Protein AF-A0A511D795-F1 (afdb_monomer)

Mean predicted aligned error: 3.65 Å

Solvent-accessible surface area (backbone atoms only — not comparable to full-atom values): 7633 Å² total; per-residue (Å²): 111,69,62,38,68,69,41,31,89,94,57,94,52,34,45,48,76,40,62,69,44,44,52,54,52,49,51,39,52,48,48,54,50,53,36,51,54,43,43,53,53,24,52,54,49,24,65,73,49,75,62,73,58,55,64,53,50,44,52,31,53,47,50,39,23,52,43,48,40,50,38,46,52,52,50,31,62,69,58,37,81,54,24,70,36,77,92,78,35,62,47,52,58,48,44,63,62,33,64,46,48,44,54,45,95,58,22,34,75,83,37,36,51,46,53,49,50,56,54,72,66,42,96,81,61,60,92,53,34,79,77,73,71,53,75,88,129

Secondary structure (DSSP, 8-state):
-HHHHH--TTSSS-GGGSHHHHHHHHHHHHHHHHHHHHHHHHHHHHHHTTT---HHHHHHHHHHHHHHHHHHHHHHHHHGGGGG-TTT-SHHHHHHHHTTTTTSSS-IIIIIHHHHHHHHTSTT--TTHHHHT----

Radius of gyration: 19.05 Å; Cα contacts (8 Å, |Δi|>4): 127; chains: 1; bounding box: 44×29×55 Å

pLDDT: mean 94.62, std 5.3, range [65.69, 98.81]

Organism: NCBI:txid1123024

Foldseek 3Di:
DVQQQPDQPPHPHRNCVDVLLVVLVVLLVVLVVVLVVLVVLQVVLCVVQVNPDCQSVLVSLQSNLVSQLSSLVSVCVSNDPCCPVPVRHCSVVSNVVSVCSCPPPAHNPPGSVVVNVVLVPDPDRDPCCSVVVHDDD

Nearest PDB structures (foldseek):
  2reh-assembly1_D  TM=9.406E-01  e=7.461E-08  unclassified
  3d9e-assembly1_C  TM=9.404E-01  e=9.127E-08  Fusarium oxysporum
  2zaf-assembly1_D  TM=9.364E-01  e=8.252E-08  unclassified
  3d9f-assembly1_D  TM=9.418E-01  e=9.599E-08  Fusarium oxysporum
  2c12-assembly1_D  TM=9.405E-01  e=3.935E-07  Fusarium oxysporum

Structure (mmCIF, N/CA/C/O backbone):
data_AF-A0A511D795-F1
#
_entry.id   AF-A0A511D795-F1
#
loop_
_atom_site.group_PDB
_atom_site.id
_atom_site.type_symbol
_atom_site.label_atom_id
_atom_site.label_alt_id
_atom_site.label_comp_id
_atom_site.label_asym_id
_atom_site.label_entity_id
_atom_site.label_seq_id
_atom_site.pdbx_PDB_ins_code
_atom_site.Cartn_x
_atom_site.Cartn_y
_atom_site.Cartn_z
_atom_site.occupancy
_atom_site.B_iso_or_equiv
_atom_site.auth_seq_id
_atom_site.auth_comp_id
_atom_site.auth_asym_id
_atom_site.auth_atom_id
_atom_site.pdbx_PDB_model_num
ATOM 1 N N . MET A 1 1 ? 4.113 0.432 -16.041 1.00 80.31 1 MET A N 1
ATOM 2 C CA . MET A 1 1 ? 3.950 -0.647 -17.046 1.00 80.31 1 MET A CA 1
ATOM 3 C C . MET A 1 1 ? 4.338 -0.225 -18.459 1.00 80.31 1 MET A C 1
ATOM 5 O O . MET A 1 1 ? 5.138 -0.932 -19.049 1.00 80.31 1 MET A O 1
ATOM 9 N N . GLN A 1 2 ? 3.816 0.881 -19.008 1.00 89.56 2 GLN A N 1
ATOM 10 C CA . GLN A 1 2 ? 4.120 1.296 -20.389 1.00 89.56 2 GLN A CA 1
ATOM 11 C C . GLN A 1 2 ? 5.625 1.481 -20.638 1.00 89.56 2 GLN A C 1
ATOM 13 O O . GLN A 1 2 ? 6.168 0.798 -21.495 1.00 89.56 2 GLN A O 1
ATOM 18 N N . ILE A 1 3 ? 6.296 2.288 -19.807 1.00 90.19 3 ILE A N 1
ATOM 19 C CA . ILE A 1 3 ? 7.750 2.523 -19.879 1.00 90.19 3 ILE A CA 1
ATOM 20 C C . ILE A 1 3 ? 8.526 1.203 -19.894 1.00 90.19 3 ILE A C 1
ATOM 22 O O . ILE A 1 3 ? 9.351 0.990 -20.771 1.00 90.19 3 ILE A O 1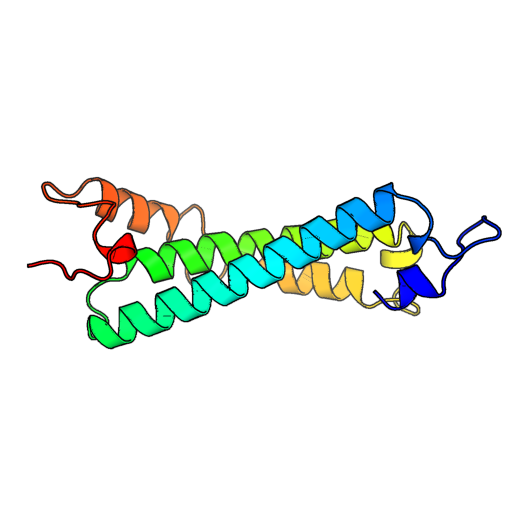
ATOM 26 N N . ALA A 1 4 ? 8.204 0.271 -18.992 1.00 92.38 4 ALA A N 1
ATOM 27 C CA . ALA A 1 4 ? 8.910 -1.006 -18.914 1.00 92.38 4 ALA A CA 1
ATOM 28 C C . ALA A 1 4 ? 8.806 -1.856 -20.195 1.00 92.38 4 ALA A C 1
ATOM 30 O O . ALA A 1 4 ? 9.703 -2.637 -20.497 1.00 92.38 4 ALA A O 1
ATOM 31 N N . ARG A 1 5 ? 7.717 -1.705 -20.956 1.00 94.06 5 ARG A N 1
ATOM 32 C CA . ARG A 1 5 ? 7.473 -2.449 -22.199 1.00 94.06 5 ARG A CA 1
ATOM 33 C C . ARG A 1 5 ? 8.086 -1.793 -23.436 1.00 94.06 5 ARG A C 1
ATOM 35 O O . ARG A 1 5 ? 8.197 -2.467 -24.455 1.00 94.06 5 ARG A O 1
ATOM 42 N N . THR A 1 6 ? 8.443 -0.512 -23.372 1.00 92.38 6 THR A N 1
ATOM 43 C CA . THR A 1 6 ? 8.918 0.258 -24.534 1.00 92.38 6 THR A CA 1
ATOM 44 C C . THR A 1 6 ? 10.369 0.705 -24.407 1.00 92.38 6 THR A C 1
ATOM 46 O O . THR A 1 6 ? 11.090 0.696 -25.402 1.00 92.38 6 THR A O 1
ATOM 49 N N . GLU A 1 7 ? 10.807 1.079 -23.206 1.00 90.69 7 GLU A N 1
ATOM 50 C CA . GLU A 1 7 ? 12.176 1.520 -22.953 1.00 90.69 7 GLU A CA 1
ATOM 51 C C . GLU A 1 7 ? 13.137 0.341 -22.928 1.00 90.69 7 GLU A C 1
ATOM 53 O O . GLU A 1 7 ? 12.845 -0.698 -22.337 1.00 90.69 7 GLU A O 1
ATOM 58 N N . ARG A 1 8 ? 14.308 0.537 -23.534 1.00 91.50 8 ARG A N 1
ATOM 59 C CA . ARG A 1 8 ? 15.393 -0.456 -23.580 1.00 91.50 8 ARG A CA 1
ATOM 60 C C . ARG A 1 8 ? 16.605 -0.061 -22.736 1.00 91.50 8 ARG A C 1
ATOM 62 O O . ARG A 1 8 ? 17.534 -0.847 -22.589 1.00 91.50 8 ARG A O 1
ATOM 69 N N . ALA A 1 9 ? 16.601 1.150 -22.173 1.00 86.19 9 ALA A N 1
ATOM 70 C CA . ALA A 1 9 ? 17.765 1.753 -21.528 1.00 86.19 9 ALA A CA 1
ATOM 71 C C . ALA A 1 9 ? 19.011 1.662 -22.437 1.00 86.19 9 ALA A C 1
ATOM 73 O O . ALA A 1 9 ? 19.014 2.249 -23.515 1.00 86.19 9 ALA A O 1
ATOM 74 N N . LEU A 1 10 ? 20.046 0.926 -22.021 1.00 86.62 10 LEU A N 1
ATOM 75 C CA . LEU A 1 10 ? 21.269 0.685 -22.801 1.00 86.62 10 LEU A CA 1
ATOM 76 C C . LEU A 1 10 ? 21.283 -0.687 -23.501 1.00 86.62 10 LEU A C 1
ATOM 78 O O . LEU A 1 10 ? 22.262 -1.034 -24.156 1.00 86.62 10 LEU A O 1
ATOM 82 N N . GLY A 1 11 ? 20.229 -1.486 -23.323 1.00 89.25 11 GLY A N 1
ATOM 83 C CA . GLY A 1 11 ? 20.106 -2.835 -23.861 1.00 89.25 11 GLY A CA 1
ATOM 84 C C . GLY A 1 11 ? 19.434 -2.890 -25.234 1.00 89.25 11 GLY A C 1
ATOM 85 O O . GLY A 1 11 ? 18.980 -1.892 -25.794 1.00 89.25 11 GLY A O 1
ATOM 86 N N . SER A 1 12 ? 19.351 -4.105 -25.775 1.00 92.50 12 SER A N 1
ATOM 87 C CA . SER A 1 12 ? 18.696 -4.392 -27.054 1.00 92.50 12 SER A CA 1
ATOM 88 C C . SER A 1 12 ? 17.232 -4.801 -26.905 1.00 92.50 12 SER A C 1
ATOM 90 O O . SER A 1 12 ? 16.528 -4.839 -27.907 1.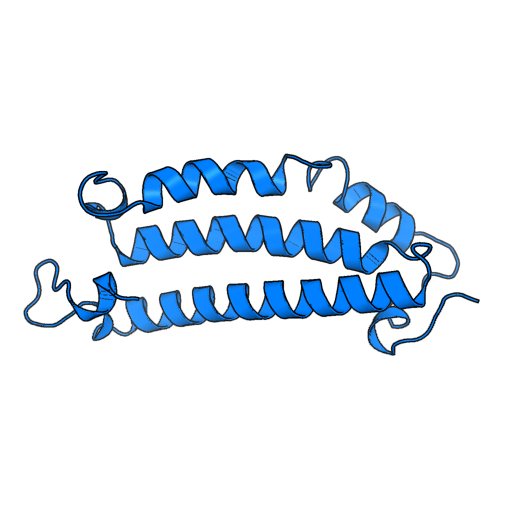00 92.50 12 SER A O 1
ATOM 92 N N . GLU A 1 13 ? 16.742 -5.070 -25.698 1.00 94.88 13 GLU A N 1
ATOM 93 C CA . GLU A 1 13 ? 15.373 -5.516 -25.420 1.00 94.88 13 GLU A CA 1
ATOM 94 C C . GLU A 1 13 ? 14.664 -4.566 -24.445 1.00 94.88 13 GLU A C 1
ATOM 96 O O . GLU A 1 13 ? 15.331 -3.826 -23.720 1.00 94.88 13 GLU A O 1
ATOM 101 N N . PRO A 1 14 ? 13.319 -4.531 -24.423 1.00 96.06 14 PRO A N 1
ATOM 102 C CA . PRO A 1 14 ? 12.597 -3.762 -23.420 1.00 96.06 14 PRO A CA 1
ATOM 103 C C . PRO A 1 14 ? 12.945 -4.210 -22.000 1.00 96.06 14 PRO A C 1
ATOM 105 O O . PRO A 1 14 ? 13.038 -5.414 -21.748 1.00 96.06 14 PRO A O 1
ATOM 108 N N . ILE A 1 15 ? 13.050 -3.266 -21.061 1.00 95.94 15 ILE A N 1
ATOM 109 C CA . ILE A 1 15 ? 13.518 -3.545 -19.694 1.00 95.94 15 ILE A CA 1
ATOM 110 C C . ILE A 1 15 ? 12.642 -4.557 -18.937 1.00 95.94 15 ILE A C 1
ATOM 112 O O . ILE A 1 15 ? 13.133 -5.223 -18.032 1.00 95.94 15 ILE A O 1
ATOM 116 N N . ILE A 1 16 ? 11.366 -4.728 -19.315 1.00 96.56 16 ILE A N 1
ATOM 117 C CA . ILE A 1 16 ? 10.480 -5.761 -18.746 1.00 96.56 16 ILE A CA 1
ATOM 118 C C . ILE A 1 16 ? 10.983 -7.194 -18.981 1.00 96.56 16 ILE A C 1
ATOM 120 O O . ILE A 1 16 ? 10.567 -8.103 -18.268 1.00 96.56 16 ILE A O 1
ATOM 124 N N . SER A 1 17 ? 11.865 -7.403 -19.961 1.00 96.00 17 SER A N 1
ATOM 125 C CA . SER A 1 17 ? 12.471 -8.709 -20.257 1.00 96.00 17 SER A CA 1
ATOM 126 C C . SER A 1 17 ? 13.458 -9.139 -19.164 1.00 96.00 17 SER A C 1
ATOM 128 O O . SER A 1 17 ? 13.706 -10.329 -18.975 1.00 96.00 17 SER A O 1
ATOM 130 N N . HIS A 1 18 ? 13.975 -8.188 -18.380 1.00 95.38 18 HIS A N 1
ATOM 131 C CA . HIS A 1 18 ? 14.828 -8.471 -17.234 1.00 95.38 18 HIS A CA 1
ATOM 132 C C . HIS A 1 18 ? 13.981 -8.865 -16.019 1.00 95.38 18 HIS A C 1
ATOM 134 O O . HIS A 1 18 ? 13.168 -8.084 -15.525 1.00 95.38 18 HIS A O 1
ATOM 140 N N . GLN A 1 19 ? 14.213 -10.068 -15.490 1.00 96.75 19 GLN A N 1
ATOM 141 C CA . GLN A 1 19 ? 13.401 -10.655 -14.417 1.00 96.75 19 GLN A CA 1
ATOM 142 C C . GLN A 1 19 ? 13.217 -9.739 -13.198 1.00 96.75 19 GLN A C 1
ATOM 144 O O . GLN A 1 19 ? 12.112 -9.640 -12.676 1.00 96.75 19 GLN A O 1
ATOM 149 N N . VAL A 1 20 ? 14.266 -9.017 -12.788 1.00 96.06 20 VAL A N 1
ATOM 150 C CA . VAL A 1 20 ? 14.227 -8.087 -11.643 1.00 96.06 20 VAL A CA 1
ATOM 151 C C . VAL A 1 20 ? 13.171 -6.989 -11.826 1.00 96.06 20 VAL A C 1
ATOM 153 O O . VAL A 1 20 ? 12.478 -6.637 -10.872 1.00 96.06 20 VAL A O 1
ATOM 156 N N . VAL A 1 21 ? 12.981 -6.495 -13.054 1.00 96.69 21 VAL A N 1
ATOM 157 C CA . VAL A 1 21 ? 11.909 -5.538 -13.371 1.00 96.69 21 VAL A CA 1
ATOM 158 C C . VAL A 1 21 ? 10.543 -6.197 -13.195 1.00 96.69 21 VAL A C 1
ATOM 160 O O . VAL A 1 21 ? 9.639 -5.602 -12.610 1.00 96.69 21 VAL A O 1
ATOM 163 N N . GLY A 1 22 ? 10.397 -7.443 -13.651 1.00 96.94 22 GLY A N 1
ATOM 164 C CA . GLY A 1 22 ? 9.190 -8.241 -13.448 1.00 96.94 22 GLY A CA 1
ATOM 165 C C . GLY A 1 22 ? 8.852 -8.447 -11.968 1.00 96.94 22 GLY A C 1
ATOM 166 O O . GLY A 1 22 ? 7.702 -8.240 -11.585 1.00 96.94 22 GLY A O 1
ATOM 167 N N . TYR A 1 23 ? 9.842 -8.787 -11.138 1.00 98.00 23 TYR A N 1
ATOM 168 C CA . TYR A 1 23 ? 9.669 -8.985 -9.693 1.00 98.00 23 TYR A CA 1
ATOM 169 C C . TYR A 1 23 ? 9.169 -7.709 -9.010 1.00 98.00 23 TYR A C 1
ATOM 171 O O . TYR A 1 23 ? 8.131 -7.725 -8.353 1.00 98.00 23 TYR A O 1
ATOM 179 N N . SER A 1 24 ? 9.828 -6.574 -9.262 1.00 97.94 24 SER A N 1
ATOM 180 C CA . SER A 1 24 ? 9.417 -5.287 -8.692 1.00 97.94 24 SER A CA 1
ATOM 181 C C . SER A 1 24 ? 8.002 -4.882 -9.130 1.00 97.94 24 SER A C 1
ATOM 183 O O . SER A 1 24 ? 7.174 -4.477 -8.314 1.00 97.94 24 SER A O 1
ATOM 185 N N . LEU A 1 25 ? 7.665 -5.055 -10.414 1.00 97.94 25 LEU A N 1
ATOM 186 C CA . LEU A 1 25 ? 6.320 -4.760 -10.915 1.00 97.94 25 LEU A CA 1
ATOM 187 C C . LEU A 1 25 ? 5.250 -5.684 -10.313 1.00 97.94 25 LEU A C 1
ATOM 189 O O . LEU A 1 25 ? 4.120 -5.232 -10.096 1.00 97.94 25 LEU A O 1
ATOM 193 N N . ALA A 1 26 ? 5.584 -6.946 -10.039 1.00 98.25 26 ALA A N 1
ATOM 194 C CA . ALA A 1 26 ? 4.693 -7.883 -9.363 1.00 98.25 26 ALA A CA 1
ATOM 195 C C . ALA A 1 26 ? 4.421 -7.452 -7.912 1.00 98.25 26 ALA A C 1
ATOM 197 O O . ALA A 1 26 ? 3.261 -7.435 -7.493 1.00 98.25 26 ALA A O 1
ATOM 198 N N . ASP A 1 27 ? 5.442 -7.006 -7.179 1.00 98.50 27 ASP A N 1
ATOM 199 C CA . ASP A 1 27 ? 5.291 -6.498 -5.810 1.00 98.50 27 ASP A CA 1
ATOM 200 C C . ASP A 1 27 ? 4.455 -5.214 -5.766 1.00 98.50 27 ASP A C 1
ATOM 202 O O . ASP A 1 27 ? 3.516 -5.100 -4.973 1.00 98.50 27 ASP A O 1
ATOM 206 N N . ILE A 1 28 ? 4.719 -4.265 -6.673 1.00 98.62 28 ILE A N 1
ATOM 207 C CA . ILE A 1 28 ? 3.912 -3.043 -6.818 1.00 98.62 28 ILE A CA 1
ATOM 208 C C . ILE A 1 28 ? 2.448 -3.406 -7.074 1.00 98.62 28 ILE A C 1
ATOM 210 O O . ILE A 1 28 ? 1.550 -2.878 -6.415 1.00 98.62 28 ILE A O 1
ATOM 214 N N . LYS A 1 29 ? 2.193 -4.323 -8.016 1.00 98.56 29 LYS A N 1
ATOM 215 C CA . LYS A 1 29 ? 0.835 -4.766 -8.347 1.00 98.56 29 LYS A CA 1
ATOM 216 C C . LYS A 1 29 ? 0.151 -5.413 -7.145 1.00 98.56 29 LYS A C 1
ATOM 218 O O . LYS A 1 29 ? -1.022 -5.134 -6.904 1.00 98.56 29 LYS A O 1
ATOM 223 N N . THR A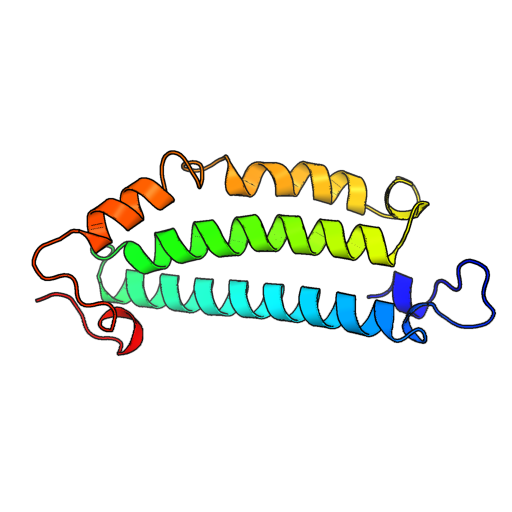 1 30 ? 0.877 -6.237 -6.396 1.00 98.81 30 THR A N 1
ATOM 224 C CA . THR A 1 30 ? 0.371 -6.927 -5.205 1.00 98.81 30 THR A CA 1
ATOM 225 C C . THR A 1 30 ? -0.036 -5.933 -4.125 1.00 98.81 30 THR A C 1
ATOM 227 O O . THR A 1 30 ? -1.151 -6.017 -3.617 1.00 98.81 30 THR A O 1
ATOM 230 N N . ARG A 1 31 ? 0.805 -4.934 -3.828 1.00 98.69 31 ARG A N 1
ATOM 231 C CA . ARG A 1 31 ? 0.481 -3.882 -2.850 1.00 98.69 31 ARG A CA 1
ATOM 232 C C . ARG A 1 31 ? -0.754 -3.076 -3.247 1.00 98.69 31 ARG A C 1
ATOM 234 O O . ARG A 1 31 ? -1.595 -2.809 -2.394 1.00 98.69 31 ARG A O 1
ATOM 241 N N . ILE A 1 32 ? -0.899 -2.738 -4.531 1.00 98.62 32 ILE A N 1
ATOM 242 C CA . ILE A 1 32 ? -2.081 -2.023 -5.039 1.00 98.62 32 ILE A CA 1
ATOM 243 C C . ILE A 1 32 ? -3.354 -2.853 -4.841 1.00 98.62 32 ILE A C 1
ATOM 245 O O . ILE A 1 32 ? -4.363 -2.318 -4.382 1.00 98.62 32 ILE A O 1
ATOM 249 N N . GLU A 1 33 ? -3.324 -4.148 -5.170 1.00 98.75 33 GLU A N 1
ATOM 250 C CA . GLU A 1 33 ? -4.486 -5.017 -4.954 1.00 98.75 33 GLU A CA 1
ATOM 251 C C . GLU A 1 33 ? -4.794 -5.181 -3.468 1.00 98.75 33 GLU A C 1
ATOM 253 O O . GLU A 1 33 ? -5.932 -4.964 -3.063 1.00 98.75 33 GLU A O 1
ATOM 258 N N . ALA A 1 34 ? -3.790 -5.476 -2.641 1.00 98.75 34 ALA A N 1
ATOM 259 C CA . ALA A 1 34 ? -3.969 -5.617 -1.201 1.00 98.75 34 ALA A CA 1
ATOM 260 C C . ALA A 1 34 ? -4.572 -4.349 -0.577 1.00 98.75 34 ALA A C 1
ATOM 262 O O . ALA A 1 34 ? -5.523 -4.439 0.196 1.00 98.75 34 ALA A O 1
ATOM 263 N N . ALA A 1 35 ? -4.086 -3.164 -0.965 1.00 98.75 35 ALA A N 1
ATOM 264 C CA . ALA A 1 35 ? -4.602 -1.893 -0.464 1.00 98.75 35 ALA A CA 1
ATOM 265 C C . ALA A 1 35 ? -6.061 -1.669 -0.886 1.00 98.75 35 ALA A C 1
ATOM 267 O O . ALA A 1 35 ? -6.876 -1.236 -0.071 1.00 98.75 35 ALA A O 1
ATOM 268 N N . ARG A 1 36 ? -6.414 -2.010 -2.133 1.00 98.69 36 ARG A N 1
ATOM 269 C CA . ARG A 1 36 ? -7.791 -1.907 -2.637 1.00 98.69 36 ARG A CA 1
ATOM 270 C C . ARG A 1 36 ? -8.739 -2.844 -1.893 1.00 98.69 36 ARG A C 1
ATOM 272 O O . ARG A 1 36 ? -9.774 -2.390 -1.415 1.00 98.69 36 ARG A O 1
ATOM 279 N N . TYR A 1 37 ? -8.380 -4.121 -1.769 1.00 98.38 37 TYR A N 1
ATOM 280 C CA . TYR A 1 37 ? -9.203 -5.108 -1.068 1.00 98.38 37 TYR A CA 1
ATOM 281 C C . TYR A 1 37 ? -9.379 -4.758 0.408 1.00 98.38 37 TYR A C 1
ATOM 283 O O . TYR A 1 37 ? -10.495 -4.825 0.919 1.00 98.38 37 TYR A O 1
ATOM 291 N N . LEU A 1 38 ? -8.304 -4.334 1.078 1.00 98.19 38 LEU A N 1
ATOM 292 C CA . LEU A 1 38 ? -8.365 -3.908 2.472 1.00 98.19 38 LEU A CA 1
ATOM 293 C C . LEU A 1 38 ? -9.274 -2.681 2.642 1.00 98.19 38 LEU A C 1
ATOM 295 O O . LEU A 1 38 ? -10.105 -2.662 3.545 1.00 98.19 38 LEU A O 1
ATOM 299 N N . THR A 1 39 ? -9.200 -1.720 1.715 1.00 98.44 39 THR A N 1
ATOM 300 C CA . THR A 1 39 ? -10.086 -0.545 1.705 1.00 98.44 39 THR A CA 1
ATOM 301 C C . THR A 1 39 ? -11.550 -0.942 1.560 1.00 98.44 39 THR A C 1
ATOM 303 O O . THR A 1 39 ? -12.375 -0.528 2.367 1.00 98.44 39 THR A O 1
ATOM 306 N N . TRP A 1 40 ? -11.891 -1.782 0.579 1.00 98.19 40 TRP A N 1
ATOM 307 C CA . TRP A 1 40 ? -13.274 -2.232 0.393 1.00 98.19 40 TRP A CA 1
ATOM 308 C C . TRP A 1 40 ? -13.800 -3.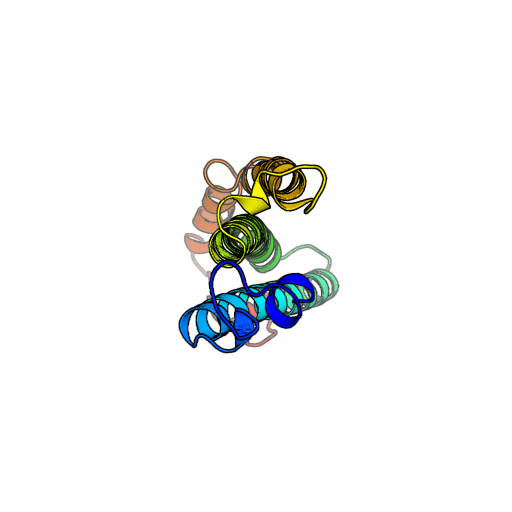023 1.585 1.00 98.19 40 TRP A C 1
ATOM 310 O O . TRP A 1 40 ? -14.926 -2.785 2.018 1.00 98.19 40 TRP A O 1
ATOM 320 N N . LYS A 1 41 ? -12.979 -3.916 2.150 1.00 96.06 41 LYS A N 1
ATOM 321 C CA . LYS A 1 41 ? -13.328 -4.645 3.371 1.00 96.06 41 LYS A CA 1
ATOM 322 C C . LYS A 1 41 ? -13.611 -3.677 4.521 1.00 96.06 41 LYS A C 1
ATOM 324 O O . LYS A 1 41 ? -14.608 -3.838 5.216 1.00 96.06 41 LYS A O 1
ATOM 329 N N . SER A 1 42 ? -12.756 -2.673 4.703 1.00 96.31 42 SER A N 1
ATOM 330 C CA . SER A 1 42 ? -12.926 -1.669 5.749 1.00 96.31 42 SER A CA 1
ATOM 331 C C . SER A 1 42 ? -14.193 -0.844 5.566 1.00 96.31 42 SER A C 1
ATOM 333 O O . SER A 1 42 ? -14.887 -0.624 6.550 1.00 96.31 42 SER A O 1
ATOM 335 N N . CYS A 1 43 ? -14.504 -0.394 4.347 1.00 96.31 43 CYS A N 1
ATOM 336 C CA . CYS A 1 43 ? -15.741 0.341 4.080 1.00 96.31 43 CYS A CA 1
ATOM 337 C C . CYS A 1 43 ? -16.967 -0.525 4.384 1.00 96.31 43 CYS A C 1
ATOM 339 O O . CYS A 1 43 ? -17.844 -0.098 5.121 1.00 96.31 43 CYS A O 1
ATOM 341 N N . HIS A 1 44 ? -16.979 -1.768 3.895 1.00 94.81 44 HIS A N 1
ATOM 342 C CA . HIS A 1 44 ? -18.078 -2.696 4.147 1.00 94.81 44 HIS A CA 1
ATOM 343 C C . HIS A 1 44 ? -18.300 -2.949 5.642 1.00 94.81 44 HIS A C 1
ATOM 345 O O . HIS A 1 44 ? -19.432 -2.943 6.113 1.00 94.81 44 HIS A O 1
ATOM 35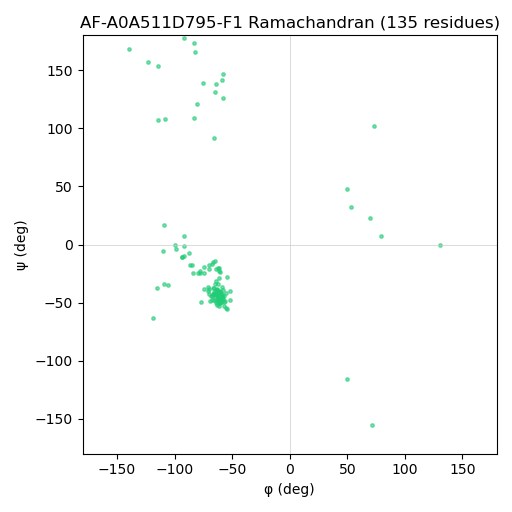1 N N . HIS A 1 45 ? -17.219 -3.157 6.391 1.00 93.50 45 HIS A N 1
ATOM 352 C CA . HIS A 1 45 ? -17.296 -3.370 7.829 1.00 93.50 45 HIS A CA 1
ATOM 353 C C . HIS A 1 45 ? -17.796 -2.123 8.568 1.00 93.50 45 HIS A C 1
ATOM 355 O O . HIS A 1 45 ? -18.650 -2.242 9.439 1.00 93.50 45 HIS A O 1
ATOM 361 N N . LEU A 1 46 ? -17.334 -0.932 8.175 1.00 93.62 46 LEU A N 1
ATOM 362 C CA . LEU A 1 46 ? -17.795 0.332 8.748 1.00 93.62 46 LEU A CA 1
ATOM 363 C C . LEU A 1 46 ? -19.298 0.553 8.510 1.00 93.62 46 LEU A C 1
ATOM 365 O O . LEU A 1 46 ? -20.005 0.969 9.424 1.00 93.62 46 LEU A O 1
ATOM 369 N N . ASP A 1 47 ? -19.793 0.222 7.313 1.00 93.94 47 ASP A N 1
ATOM 370 C CA . ASP A 1 47 ? -21.224 0.273 6.994 1.00 93.94 47 ASP A CA 1
ATOM 371 C C . ASP A 1 47 ? -22.023 -0.715 7.858 1.00 93.94 47 ASP A C 1
ATOM 373 O O . ASP A 1 47 ? -23.108 -0.397 8.341 1.00 93.94 47 ASP A O 1
ATOM 377 N N . GLN A 1 48 ? -21.490 -1.921 8.083 1.00 91.75 48 GLN A N 1
ATOM 378 C CA . GLN A 1 48 ? -22.137 -2.929 8.921 1.00 91.75 48 GLN A CA 1
ATOM 379 C C . GLN A 1 48 ? -22.194 -2.518 10.392 1.00 91.75 48 GLN A C 1
ATOM 381 O O . GLN A 1 48 ? -23.180 -2.816 11.058 1.00 91.75 48 GLN A O 1
ATOM 386 N N . THR A 1 49 ? -21.160 -1.867 10.911 1.00 91.56 49 THR A N 1
ATOM 387 C CA . THR A 1 49 ? -21.063 -1.496 12.330 1.00 91.56 49 THR A CA 1
ATOM 388 C C . THR A 1 49 ? -21.608 -0.099 12.606 1.00 91.56 49 THR A C 1
ATOM 390 O O . THR A 1 49 ? -21.462 0.406 13.717 1.00 91.56 49 THR A O 1
ATOM 393 N N . GLU A 1 50 ? -22.223 0.540 11.606 1.00 92.25 50 GLU A N 1
ATOM 394 C CA . GLU A 1 50 ? -22.737 1.913 11.682 1.00 92.25 50 GLU A CA 1
ATOM 395 C C . GLU A 1 50 ? -21.661 2.910 12.151 1.00 92.25 50 GLU A C 1
ATOM 397 O O . GLU A 1 50 ? -21.934 3.894 12.836 1.00 92.25 50 GLU A O 1
ATOM 402 N N . GLY A 1 51 ? -20.403 2.640 11.792 1.00 89.31 51 GLY A N 1
ATOM 403 C CA . GLY A 1 51 ? -19.258 3.468 12.153 1.00 89.31 51 GLY A CA 1
ATOM 404 C C . GLY A 1 51 ? -18.726 3.287 13.575 1.00 89.31 51 GLY A C 1
ATOM 405 O O . GLY A 1 51 ? -17.857 4.057 13.979 1.00 89.31 51 GLY A O 1
ATOM 406 N N . THR A 1 52 ? -19.212 2.307 14.342 1.00 90.25 52 THR A N 1
ATOM 407 C CA . THR A 1 52 ? -18.775 2.101 15.736 1.00 90.25 52 THR A CA 1
ATOM 408 C C . THR A 1 52 ? -17.436 1.366 15.860 1.00 90.25 52 THR A C 1
ATOM 410 O O . THR A 1 52 ? -16.723 1.564 16.842 1.00 90.25 52 THR A O 1
ATOM 413 N N . GLU A 1 53 ? -17.049 0.576 14.852 1.00 92.69 53 GLU A N 1
ATOM 414 C CA . GLU A 1 53 ? -15.801 -0.198 14.847 1.00 92.69 53 GLU A CA 1
ATOM 415 C C . GLU A 1 53 ? -14.785 0.397 13.850 1.00 92.69 53 GLU A C 1
ATOM 417 O O . GLU A 1 53 ? -14.936 0.294 12.631 1.00 92.69 53 GLU A O 1
ATOM 422 N N . GLU A 1 54 ? -13.723 1.034 14.365 1.00 93.50 54 GLU A N 1
ATOM 423 C CA . GLU A 1 54 ? -12.736 1.775 13.553 1.00 93.50 54 GLU A CA 1
ATOM 424 C C . GLU A 1 54 ? -11.436 1.004 13.244 1.00 93.50 54 GLU A C 1
ATOM 426 O O . GLU A 1 54 ? -10.584 1.501 12.501 1.00 93.50 54 GLU A O 1
ATOM 431 N N . GLU A 1 55 ? -11.259 -0.210 13.775 1.00 95.62 55 GLU A N 1
ATOM 432 C CA . GLU A 1 55 ? -9.997 -0.963 13.693 1.00 95.62 55 GLU A CA 1
ATOM 433 C C . GLU A 1 55 ? -9.518 -1.156 12.244 1.00 95.62 55 GLU A C 1
ATOM 435 O O . GLU A 1 55 ? -8.407 -0.746 11.885 1.00 95.62 55 GLU A O 1
ATOM 440 N N . LEU A 1 56 ? -10.374 -1.714 11.378 1.00 96.56 56 LEU A N 1
ATOM 441 C CA . LEU A 1 56 ? -10.038 -1.928 9.970 1.00 96.56 56 LEU A CA 1
ATOM 442 C C . LEU A 1 56 ? -9.765 -0.614 9.234 1.00 96.56 56 LEU A C 1
ATOM 444 O O . LEU A 1 56 ? -8.892 -0.589 8.365 1.00 96.56 56 LEU A O 1
ATOM 448 N N . ALA A 1 57 ? -10.447 0.478 9.587 1.00 96.94 57 ALA A N 1
ATOM 449 C CA . ALA A 1 57 ? -10.217 1.783 8.969 1.00 96.94 57 ALA A CA 1
ATOM 450 C C . ALA A 1 57 ? -8.820 2.311 9.313 1.00 96.94 57 ALA A C 1
ATOM 452 O O . ALA A 1 57 ? -8.084 2.775 8.435 1.00 96.94 57 ALA A O 1
ATOM 453 N N . ILE A 1 58 ? -8.407 2.155 10.573 1.00 98.12 58 ILE A N 1
ATOM 454 C CA . ILE A 1 58 ? -7.071 2.527 11.042 1.00 98.12 58 ILE A CA 1
ATOM 455 C C . ILE A 1 58 ? -5.998 1.671 10.357 1.00 98.12 58 ILE A C 1
ATOM 457 O O . ILE A 1 58 ? -5.026 2.220 9.824 1.00 98.12 58 ILE A O 1
ATOM 461 N N . MET A 1 59 ? -6.176 0.345 10.319 1.00 98.00 59 MET A N 1
ATOM 462 C CA . MET A 1 59 ? -5.254 -0.576 9.640 1.00 98.00 59 MET A CA 1
ATOM 463 C C . MET A 1 59 ? -5.120 -0.242 8.152 1.00 98.00 59 MET A C 1
ATOM 465 O O . MET A 1 59 ? -4.007 -0.166 7.628 1.00 98.00 59 MET A O 1
ATOM 469 N N . THR A 1 60 ? -6.247 0.016 7.485 1.00 98.50 60 THR A N 1
ATOM 470 C CA . THR A 1 60 ? -6.305 0.396 6.069 1.00 98.50 60 THR A CA 1
ATOM 471 C C . THR A 1 60 ? -5.529 1.677 5.813 1.00 98.50 60 THR A C 1
ATOM 473 O O . THR A 1 60 ? -4.685 1.701 4.918 1.00 98.50 60 THR A O 1
ATOM 476 N N . LYS A 1 61 ? -5.764 2.731 6.607 1.00 98.56 61 LYS A N 1
ATOM 477 C CA . LYS A 1 61 ? -5.076 4.019 6.447 1.00 98.56 61 LYS A CA 1
ATOM 478 C C . LYS A 1 61 ? -3.567 3.832 6.540 1.00 98.56 61 LYS A C 1
ATOM 480 O O . LYS A 1 61 ? -2.834 4.295 5.664 1.00 98.56 61 LYS A O 1
ATOM 485 N N . VAL A 1 62 ? -3.096 3.130 7.572 1.00 98.75 62 VAL A N 1
ATOM 486 C CA . VAL A 1 62 ? -1.662 2.881 7.782 1.00 98.75 62 VAL A CA 1
ATOM 487 C C . VAL A 1 62 ? -1.071 2.084 6.619 1.00 98.75 62 VAL A C 1
ATOM 489 O O . VAL A 1 62 ? -0.108 2.539 6.004 1.00 98.75 62 VAL A O 1
ATOM 492 N N . PHE A 1 63 ? -1.676 0.947 6.270 1.00 98.81 63 PHE A N 1
ATOM 493 C CA . PHE A 1 63 ? -1.167 0.071 5.218 1.00 98.81 63 PHE A CA 1
ATOM 494 C C . PHE A 1 63 ? -1.165 0.750 3.847 1.00 98.81 63 PHE A C 1
ATOM 496 O O . PHE A 1 63 ? -0.137 0.780 3.177 1.00 98.81 63 PHE A O 1
ATOM 503 N N . ALA A 1 64 ? -2.298 1.315 3.423 1.00 98.81 64 ALA A N 1
ATOM 504 C CA . ALA A 1 64 ? -2.444 1.870 2.081 1.00 98.81 64 ALA A CA 1
ATOM 505 C C . ALA A 1 64 ? -1.547 3.097 1.862 1.00 98.81 64 ALA A C 1
ATOM 507 O O . ALA A 1 64 ? -0.974 3.252 0.783 1.00 98.81 64 ALA A O 1
ATOM 508 N N . SER A 1 65 ? -1.383 3.946 2.884 1.00 98.75 65 SER A N 1
ATOM 509 C CA . SER A 1 65 ? -0.509 5.122 2.791 1.00 98.75 65 SER A CA 1
ATOM 510 C C . SER A 1 65 ? 0.969 4.749 2.666 1.00 98.75 65 SER A C 1
ATOM 512 O O . SER A 1 65 ? 1.667 5.299 1.816 1.00 98.75 65 SER A O 1
ATOM 514 N N . GLU A 1 66 ? 1.449 3.789 3.458 1.00 98.75 66 GLU A N 1
ATOM 515 C CA . GLU A 1 66 ? 2.838 3.313 3.395 1.00 98.75 66 GLU A CA 1
ATOM 516 C C . GLU A 1 66 ? 3.095 2.507 2.116 1.00 98.75 66 GLU A C 1
ATOM 518 O O . GLU A 1 66 ? 4.118 2.694 1.452 1.00 98.75 66 GLU A O 1
ATOM 523 N N . ALA A 1 67 ? 2.130 1.680 1.706 1.00 98.75 67 ALA A N 1
ATOM 524 C CA . ALA A 1 67 ? 2.187 0.938 0.454 1.00 98.75 67 ALA A CA 1
ATOM 525 C C . ALA A 1 67 ? 2.283 1.870 -0.761 1.00 98.75 67 ALA A C 1
ATOM 527 O O . ALA A 1 67 ? 3.059 1.588 -1.670 1.00 98.75 67 ALA A O 1
ATOM 528 N N . ALA A 1 68 ? 1.551 2.990 -0.777 1.00 98.69 68 ALA A N 1
ATOM 529 C CA . ALA A 1 68 ? 1.614 3.963 -1.865 1.00 98.69 68 ALA A CA 1
ATOM 530 C C . ALA A 1 68 ? 3.017 4.570 -2.026 1.00 98.69 68 ALA A C 1
ATOM 532 O O . ALA A 1 68 ? 3.517 4.655 -3.150 1.00 98.69 68 ALA A O 1
ATOM 533 N N . VAL A 1 69 ? 3.677 4.930 -0.918 1.00 98.75 69 VAL A N 1
ATOM 534 C CA . VAL A 1 69 ? 5.065 5.423 -0.934 1.00 98.75 69 VAL A CA 1
ATOM 535 C C . VAL A 1 69 ? 5.999 4.366 -1.521 1.00 98.75 69 VAL A C 1
ATOM 537 O O . VAL A 1 69 ? 6.750 4.661 -2.451 1.00 98.75 69 VAL A O 1
ATOM 540 N N . GLN A 1 70 ? 5.904 3.123 -1.041 1.00 98.75 70 GLN A N 1
ATOM 541 C CA . GLN A 1 70 ? 6.747 2.034 -1.534 1.00 98.75 70 GLN A CA 1
ATOM 542 C C . GLN A 1 70 ? 6.498 1.741 -3.019 1.00 98.75 70 GLN A C 1
ATOM 544 O O . GLN A 1 70 ? 7.444 1.562 -3.778 1.00 98.75 70 GLN A O 1
ATOM 549 N N . CYS A 1 71 ? 5.239 1.741 -3.463 1.00 98.62 71 CYS A N 1
ATOM 550 C CA . CYS A 1 71 ? 4.886 1.526 -4.864 1.00 98.62 71 CYS A CA 1
ATOM 551 C C . CYS A 1 71 ? 5.528 2.563 -5.793 1.00 98.62 71 CYS A C 1
ATOM 553 O O . CYS A 1 71 ? 6.011 2.198 -6.866 1.00 98.62 71 CYS A O 1
ATOM 555 N N . VAL A 1 72 ? 5.525 3.843 -5.407 1.00 98.31 72 VAL A N 1
ATOM 556 C CA . VAL A 1 72 ? 6.151 4.898 -6.215 1.00 98.31 72 VAL A CA 1
ATOM 557 C C . VAL A 1 72 ? 7.670 4.765 -6.191 1.00 98.31 72 VAL A C 1
ATOM 559 O O . VAL A 1 72 ? 8.293 4.850 -7.247 1.00 98.31 72 VAL A O 1
ATOM 562 N N . TYR A 1 73 ? 8.261 4.496 -5.027 1.00 98.38 73 TYR A N 1
ATOM 563 C CA . TYR A 1 73 ? 9.705 4.319 -4.903 1.00 98.38 73 TYR A CA 1
ATOM 564 C C . TYR A 1 73 ? 10.224 3.134 -5.734 1.00 98.38 73 TYR A C 1
ATOM 566 O O . TYR A 1 73 ? 11.162 3.289 -6.515 1.00 98.38 73 TYR A O 1
ATOM 574 N N . ASP A 1 74 ? 9.562 1.980 -5.659 1.00 98.31 74 ASP A N 1
ATOM 575 C CA . ASP A 1 74 ? 9.913 0.800 -6.458 1.00 98.31 74 ASP A CA 1
ATOM 576 C C . ASP A 1 74 ? 9.743 1.083 -7.961 1.00 98.31 74 ASP A C 1
ATOM 578 O O . ASP A 1 74 ? 10.586 0.709 -8.778 1.00 98.31 74 ASP A O 1
ATOM 582 N N . ALA A 1 75 ? 8.692 1.817 -8.349 1.00 97.31 75 ALA A N 1
ATOM 583 C CA . ALA A 1 75 ? 8.502 2.235 -9.737 1.00 97.31 75 ALA A CA 1
ATOM 584 C C . ALA A 1 75 ? 9.631 3.159 -10.223 1.00 97.31 75 ALA A C 1
ATOM 586 O O . ALA A 1 75 ? 10.064 3.040 -11.371 1.00 97.31 75 ALA A O 1
ATOM 587 N N . MET A 1 76 ? 10.129 4.056 -9.365 1.00 97.06 76 MET A N 1
ATOM 588 C CA . MET A 1 76 ? 11.301 4.884 -9.664 1.00 97.06 76 MET A CA 1
ATOM 589 C C . MET A 1 76 ? 12.546 4.024 -9.873 1.00 97.06 76 MET A C 1
ATOM 591 O O . MET A 1 76 ? 13.259 4.234 -10.850 1.00 97.06 76 MET A O 1
ATOM 595 N N . GLN A 1 77 ? 12.774 3.010 -9.033 1.00 96.06 77 GLN A N 1
ATOM 596 C CA . GLN A 1 77 ? 13.898 2.084 -9.206 1.00 96.06 77 GLN A CA 1
ATOM 597 C C . GLN A 1 77 ? 13.819 1.300 -10.522 1.00 96.06 77 GLN A C 1
ATOM 599 O O . GLN A 1 77 ? 14.833 1.157 -11.202 1.00 96.06 77 GLN A O 1
ATOM 604 N N . VAL A 1 78 ? 12.623 0.858 -10.928 1.00 95.56 78 VAL A N 1
ATOM 605 C CA . VAL A 1 78 ? 12.406 0.190 -12.225 1.00 95.56 78 VAL A CA 1
ATOM 606 C C . VAL A 1 78 ? 12.754 1.101 -13.405 1.00 95.56 78 VAL A C 1
ATOM 608 O O . VAL A 1 78 ? 13.327 0.640 -14.390 1.00 95.56 78 VAL A O 1
ATOM 611 N N . VAL A 1 79 ? 12.397 2.385 -13.334 1.00 94.38 79 VAL A N 1
ATOM 612 C CA . VAL A 1 79 ? 12.696 3.357 -14.400 1.00 94.38 79 VAL A CA 1
ATOM 613 C C . VAL A 1 79 ? 14.157 3.833 -14.356 1.00 94.38 79 VAL A C 1
ATOM 615 O O . VAL A 1 79 ? 14.708 4.248 -15.379 1.00 94.38 79 VAL A O 1
ATOM 618 N N . GLY A 1 80 ? 14.803 3.759 -13.194 1.00 92.94 80 GLY A N 1
ATOM 619 C CA . GLY A 1 80 ? 16.154 4.260 -12.969 1.00 92.94 80 GLY A CA 1
ATOM 620 C C . GLY A 1 80 ? 16.207 5.788 -12.956 1.00 92.94 80 GLY A C 1
ATOM 621 O O . GLY A 1 80 ? 15.212 6.457 -12.694 1.00 92.94 80 GLY A O 1
ATOM 622 N N . VAL A 1 81 ? 17.371 6.368 -13.272 1.00 92.12 81 VAL A N 1
ATOM 623 C CA . VAL A 1 81 ? 17.607 7.828 -13.190 1.00 92.12 81 VAL A CA 1
ATOM 624 C C . VAL A 1 81 ? 16.585 8.668 -13.970 1.00 92.12 81 VAL A C 1
ATOM 626 O O . VAL A 1 81 ? 16.255 9.784 -13.572 1.00 92.12 81 VAL A O 1
ATOM 629 N N . ASN A 1 82 ? 16.009 8.108 -15.038 1.00 92.12 82 ASN A N 1
ATOM 630 C CA . ASN A 1 82 ? 14.975 8.764 -15.835 1.00 92.12 82 ASN A CA 1
ATOM 631 C C . ASN A 1 82 ? 13.671 9.013 -15.055 1.00 92.12 82 ASN A C 1
ATOM 633 O O . ASN A 1 82 ? 12.853 9.816 -15.493 1.00 92.12 82 ASN A O 1
ATOM 637 N N . SER A 1 83 ? 13.473 8.391 -13.888 1.00 94.12 83 SER A N 1
ATOM 638 C CA . SER A 1 83 ? 12.330 8.656 -13.010 1.00 94.12 83 SER A CA 1
ATOM 639 C C . SER A 1 83 ? 12.357 10.058 -12.391 1.00 94.12 83 SER A C 1
ATOM 641 O O . SER A 1 83 ? 11.349 10.499 -11.850 1.00 94.12 83 SER A O 1
ATOM 643 N N . TYR A 1 84 ? 13.511 10.734 -12.418 1.00 93.75 84 TYR A N 1
ATOM 644 C CA . TYR A 1 84 ? 13.683 12.127 -11.990 1.00 93.75 84 TYR A CA 1
ATOM 645 C C . TYR A 1 84 ? 13.518 13.134 -13.141 1.00 93.75 84 TYR A C 1
ATOM 647 O O . TYR A 1 84 ? 13.475 14.344 -12.903 1.00 93.75 84 TYR A O 1
ATOM 655 N N . ALA A 1 85 ? 13.440 12.654 -14.387 1.00 91.12 85 ALA A N 1
ATOM 656 C CA . ALA A 1 85 ? 13.297 13.490 -15.570 1.00 91.12 85 ALA A CA 1
ATOM 657 C C . ALA A 1 85 ? 11.820 13.869 -15.783 1.00 91.12 85 ALA A C 1
ATOM 659 O O . ALA A 1 85 ? 10.991 13.035 -16.160 1.00 91.12 85 ALA A O 1
ATOM 660 N N . LYS A 1 86 ? 11.505 15.147 -15.537 1.00 83.75 86 LYS A N 1
ATOM 661 C CA . LYS A 1 86 ? 10.138 15.707 -15.556 1.00 83.75 86 LYS A CA 1
ATOM 662 C C . LYS A 1 86 ? 9.455 15.663 -16.928 1.00 83.75 86 LYS A C 1
ATOM 664 O O . LYS A 1 86 ? 8.240 15.786 -17.017 1.00 83.75 86 LYS A O 1
ATOM 669 N N . ASP A 1 87 ? 10.233 15.558 -17.998 1.00 84.31 87 ASP A N 1
ATOM 670 C CA . ASP A 1 87 ? 9.768 15.473 -19.385 1.00 84.31 87 ASP A CA 1
ATOM 671 C C . ASP A 1 87 ? 9.403 14.039 -19.801 1.00 84.31 87 ASP A C 1
ATOM 673 O O . ASP A 1 87 ? 8.692 13.846 -20.786 1.00 84.31 87 ASP A O 1
ATOM 677 N N . ARG A 1 88 ? 9.867 13.029 -19.054 1.00 77.88 88 ARG A N 1
ATOM 678 C CA . ARG A 1 88 ? 9.695 11.609 -19.397 1.00 77.88 88 ARG A CA 1
ATOM 679 C C . ARG A 1 88 ? 8.725 10.876 -18.493 1.00 77.88 88 ARG A C 1
ATOM 681 O O . ARG A 1 88 ? 8.041 9.958 -18.944 1.00 77.88 88 ARG A O 1
ATOM 688 N N . THR A 1 89 ? 8.680 11.238 -17.215 1.00 88.06 89 THR A N 1
ATOM 689 C CA . THR A 1 89 ? 7.799 10.594 -16.241 1.00 88.06 89 THR A CA 1
ATOM 690 C C . THR A 1 89 ? 7.187 11.617 -15.302 1.00 88.06 89 THR A C 1
ATOM 692 O O . THR A 1 89 ? 7.598 12.769 -15.268 1.00 88.06 89 THR A O 1
ATOM 695 N N . THR A 1 90 ? 6.192 11.181 -14.535 1.00 93.31 90 THR A N 1
ATOM 696 C CA . THR A 1 90 ? 5.633 11.965 -13.430 1.00 93.31 90 THR A CA 1
ATOM 697 C C . THR A 1 90 ? 5.997 11.365 -12.073 1.00 93.31 90 THR A C 1
ATOM 699 O O . THR A 1 90 ? 5.290 11.617 -11.098 1.00 93.31 90 THR A O 1
ATOM 702 N N . LEU A 1 91 ? 6.998 10.481 -12.004 1.00 95.56 91 LEU A N 1
ATOM 703 C CA . LEU A 1 91 ? 7.282 9.688 -10.806 1.00 95.56 91 LEU A CA 1
ATOM 704 C C . LEU A 1 91 ? 7.856 10.538 -9.670 1.00 95.56 91 LEU A C 1
ATOM 706 O O . LEU A 1 91 ? 7.480 10.340 -8.523 1.00 95.56 91 LEU A O 1
ATOM 710 N N . GLU A 1 92 ? 8.683 11.530 -9.973 1.00 95.56 92 GLU A N 1
ATOM 711 C CA . GLU A 1 92 ? 9.198 12.509 -9.018 1.00 95.56 92 GLU A CA 1
ATOM 712 C C . GLU A 1 92 ? 8.082 13.372 -8.414 1.00 95.56 92 GLU A C 1
ATOM 714 O O . GLU A 1 92 ? 8.069 13.639 -7.209 1.00 95.56 92 GLU A O 1
ATOM 719 N N . ARG A 1 93 ? 7.096 13.764 -9.235 1.00 95.88 93 ARG A N 1
ATOM 720 C CA . ARG A 1 93 ? 5.901 14.468 -8.760 1.00 95.88 93 ARG A CA 1
ATOM 721 C C . ARG A 1 93 ? 5.045 13.548 -7.897 1.00 95.88 93 ARG A C 1
ATOM 723 O O . ARG A 1 93 ? 4.663 13.945 -6.803 1.00 95.88 93 ARG A O 1
ATOM 730 N N . LEU A 1 94 ? 4.784 12.327 -8.366 1.00 97.38 94 LEU A N 1
ATOM 731 C CA . LEU A 1 94 ? 4.036 11.328 -7.604 1.00 97.38 94 LEU A CA 1
ATOM 732 C C . LEU A 1 94 ? 4.710 11.042 -6.266 1.00 97.38 94 LEU A C 1
ATOM 734 O O . LEU A 1 94 ? 4.006 10.946 -5.273 1.00 97.38 94 LEU A O 1
ATOM 738 N N . MET A 1 95 ? 6.042 10.975 -6.216 1.00 97.94 95 MET A N 1
ATOM 739 C CA . MET A 1 95 ? 6.780 10.740 -4.979 1.00 97.94 95 MET A CA 1
ATOM 740 C C . MET A 1 95 ? 6.506 11.850 -3.963 1.00 97.94 95 MET A C 1
ATOM 742 O O . MET A 1 95 ? 6.171 11.573 -2.815 1.00 97.94 95 MET A O 1
ATOM 746 N N . ARG A 1 96 ? 6.567 13.114 -4.394 1.00 96.75 96 ARG A N 1
ATOM 747 C CA . ARG A 1 96 ? 6.199 14.252 -3.543 1.00 96.75 96 ARG A CA 1
ATOM 748 C C . ARG A 1 96 ? 4.745 14.163 -3.071 1.00 96.75 96 ARG A C 1
ATOM 750 O O . ARG A 1 96 ? 4.478 14.434 -1.904 1.00 96.75 96 ARG A O 1
ATOM 757 N N . ASP A 1 97 ? 3.833 13.786 -3.960 1.00 97.88 97 ASP A N 1
ATOM 758 C CA . ASP A 1 97 ? 2.403 13.734 -3.659 1.00 97.88 97 ASP A CA 1
ATOM 759 C C . ASP A 1 97 ? 2.069 12.583 -2.683 1.00 97.88 97 ASP A C 1
ATOM 761 O O . ASP A 1 97 ? 1.267 12.775 -1.775 1.00 97.88 97 ASP A O 1
ATOM 765 N N . VAL A 1 98 ? 2.705 11.407 -2.791 1.00 98.38 98 VAL A N 1
ATOM 766 C CA . VAL A 1 98 ? 2.424 10.261 -1.896 1.00 98.38 98 VAL A CA 1
ATOM 767 C C . VAL A 1 98 ? 3.073 10.377 -0.519 1.00 98.38 98 VAL A C 1
ATOM 769 O O . VAL A 1 98 ? 2.575 9.783 0.436 1.00 98.38 98 VAL A O 1
ATOM 772 N N . LEU A 1 99 ? 4.145 11.163 -0.375 1.00 98.38 99 LEU A N 1
ATOM 773 C CA . LEU A 1 99 ? 4.827 11.363 0.911 1.00 98.38 99 LEU A CA 1
ATOM 774 C C . LEU A 1 99 ? 3.936 12.010 1.979 1.00 98.38 99 LEU A C 1
ATOM 776 O O . LEU A 1 99 ? 4.208 11.871 3.171 1.00 98.38 99 LEU A O 1
ATOM 780 N N . VAL A 1 100 ? 2.857 12.684 1.576 1.00 98.44 100 VAL A N 1
ATOM 781 C CA . VAL A 1 100 ? 1.891 13.267 2.512 1.00 98.44 100 VAL A CA 1
ATOM 782 C C . VAL A 1 100 ? 0.983 12.211 3.160 1.00 98.44 100 VAL A C 1
ATOM 784 O O . VAL A 1 100 ? 0.480 12.419 4.264 1.00 98.44 100 VAL A O 1
ATOM 787 N N . LEU A 1 101 ? 0.782 11.057 2.515 1.00 98.56 101 LEU A N 1
ATOM 788 C CA . LEU A 1 101 ? -0.248 10.093 2.913 1.00 98.56 101 LEU A CA 1
ATOM 789 C C . LEU A 1 101 ? -0.007 9.482 4.306 1.00 98.56 101 LEU A C 1
ATOM 791 O O . LEU A 1 101 ? -0.956 9.396 5.091 1.00 98.56 101 LEU A O 1
ATOM 795 N N . PRO A 1 102 ? 1.230 9.094 4.680 1.00 98.69 102 PRO A N 1
ATOM 796 C CA . PRO A 1 102 ? 1.488 8.566 6.018 1.00 98.69 102 PRO A CA 1
ATOM 797 C C . PRO A 1 102 ? 1.397 9.629 7.122 1.00 98.69 102 PRO A C 1
ATOM 799 O O . PRO A 1 102 ? 1.281 9.273 8.296 1.00 98.69 102 PRO A O 1
ATOM 802 N N . ILE A 1 103 ? 1.456 10.922 6.780 1.00 98.38 103 ILE A N 1
ATOM 803 C CA . ILE A 1 103 ? 1.582 12.021 7.753 1.00 98.38 103 ILE A CA 1
ATOM 804 C C . ILE A 1 103 ? 0.289 12.819 7.958 1.00 98.38 103 ILE A C 1
ATOM 806 O O . ILE A 1 103 ? 0.028 13.247 9.082 1.00 98.38 103 ILE A O 1
ATOM 810 N N . PHE A 1 104 ? -0.531 13.003 6.921 1.00 97.31 104 PHE A N 1
ATOM 811 C CA . PHE A 1 104 ? -1.803 13.722 7.033 1.00 97.31 104 PHE A CA 1
ATOM 812 C C . PHE A 1 104 ? -2.940 12.830 7.554 1.00 97.31 104 PHE A C 1
ATOM 814 O O . PHE A 1 104 ? -2.758 11.623 7.738 1.00 97.31 104 PHE A O 1
ATOM 821 N N . ASP A 1 105 ? -4.098 13.447 7.808 1.00 97.31 105 ASP A N 1
ATOM 822 C CA . ASP A 1 105 ? -5.322 12.794 8.293 1.00 97.31 105 ASP A CA 1
ATOM 823 C C . ASP A 1 105 ? -5.083 11.892 9.521 1.00 97.31 105 ASP A C 1
ATOM 825 O O . ASP A 1 105 ? -5.445 10.715 9.584 1.00 97.31 105 ASP A O 1
ATOM 829 N N . GLY A 1 106 ? -4.361 12.441 10.500 1.00 97.62 106 GLY A N 1
ATOM 830 C CA . GLY A 1 106 ? -3.803 11.682 11.615 1.00 97.62 106 GLY A CA 1
ATOM 831 C C . GLY A 1 106 ? -2.619 10.827 11.162 1.00 97.62 106 GLY A C 1
ATOM 832 O O . GLY A 1 106 ? -2.780 9.752 10.581 1.00 97.62 106 GLY A O 1
ATOM 833 N N . GLY A 1 107 ? -1.404 11.293 11.451 1.00 98.50 107 GLY A N 1
ATOM 834 C CA . GLY A 1 107 ? -0.178 10.600 11.061 1.00 98.50 107 GLY A CA 1
ATOM 835 C C . GLY A 1 107 ? -0.085 9.174 11.616 1.00 98.50 107 GLY A C 1
ATOM 836 O O . GLY A 1 107 ? -0.544 8.882 12.727 1.00 98.50 107 GLY A O 1
ATOM 837 N N . ASN A 1 108 ? 0.540 8.282 10.845 1.00 98.62 108 ASN A N 1
ATOM 838 C CA . ASN A 1 108 ? 0.562 6.849 11.133 1.00 98.62 108 ASN A CA 1
ATOM 839 C C . ASN A 1 108 ? 1.200 6.536 12.492 1.00 98.62 108 ASN A C 1
ATOM 841 O O . ASN A 1 108 ? 0.654 5.745 13.253 1.00 98.62 108 ASN A O 1
ATOM 845 N N . MET A 1 109 ? 2.325 7.178 12.823 1.00 97.88 109 MET A N 1
ATOM 846 C CA . MET A 1 109 ? 3.071 6.901 14.058 1.00 97.88 109 MET A CA 1
ATOM 847 C C . MET A 1 109 ? 2.434 7.521 15.306 1.00 97.88 109 MET A C 1
ATOM 849 O O . MET A 1 109 ? 2.251 6.835 16.305 1.00 97.88 109 MET A O 1
ATOM 853 N N . GLY A 1 110 ? 2.092 8.812 15.257 1.00 96.31 110 GLY A N 1
ATOM 854 C CA . GLY A 1 110 ? 1.631 9.551 16.440 1.00 96.31 110 GLY A CA 1
ATOM 855 C C . GLY A 1 110 ? 0.143 9.393 16.757 1.00 96.31 110 GLY A C 1
ATOM 856 O O . GLY A 1 110 ? -0.258 9.566 17.907 1.00 96.31 110 GLY A O 1
ATOM 857 N N . VAL A 1 111 ? -0.682 9.074 15.754 1.00 98.56 111 VAL A N 1
ATOM 858 C CA . VAL A 1 111 ? -2.145 9.025 15.901 1.00 98.56 111 VAL A CA 1
ATOM 859 C C . VAL A 1 111 ? -2.670 7.624 15.626 1.00 98.56 111 VAL A C 1
ATOM 861 O O . VAL A 1 111 ? -3.183 6.986 16.539 1.00 98.56 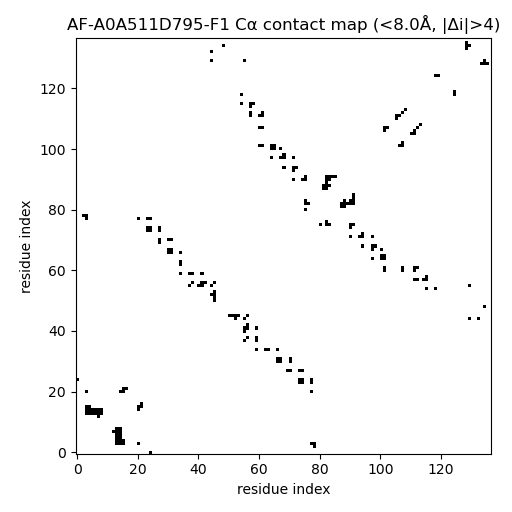111 VAL A O 1
ATOM 864 N N . ARG A 1 112 ? -2.508 7.112 14.403 1.00 98.56 112 ARG A N 1
ATOM 865 C CA . ARG A 1 112 ? -3.220 5.903 13.952 1.00 98.56 112 ARG A CA 1
ATOM 866 C C . ARG A 1 112 ? -2.736 4.639 14.652 1.00 98.56 112 ARG A C 1
ATOM 868 O O . ARG A 1 112 ? -3.542 3.920 15.225 1.00 98.56 112 ARG A O 1
ATOM 875 N N . ARG A 1 113 ? -1.420 4.411 14.722 1.00 98.50 113 ARG A N 1
ATOM 876 C CA . ARG A 1 113 ? -0.855 3.282 15.482 1.00 98.50 113 ARG A CA 1
ATOM 877 C C . ARG A 1 113 ? -1.135 3.384 16.981 1.00 98.50 113 ARG A C 1
ATOM 879 O O . ARG A 1 113 ? -1.314 2.355 17.618 1.00 98.50 113 ARG A O 1
ATOM 886 N N . ARG A 1 114 ? -1.234 4.597 17.537 1.00 98.44 114 ARG A N 1
ATOM 887 C CA . ARG A 1 114 ? -1.641 4.802 18.937 1.00 98.44 114 ARG A CA 1
ATOM 888 C C . ARG A 1 114 ? -3.112 4.433 19.162 1.00 98.44 114 ARG A C 1
ATOM 890 O O . ARG A 1 114 ? -3.408 3.764 20.140 1.00 98.44 114 ARG A O 1
ATOM 897 N N . GLN A 1 115 ? -4.020 4.843 18.272 1.00 98.25 115 GLN A N 1
ATOM 898 C CA . GLN A 1 115 ? -5.431 4.430 18.332 1.00 98.25 115 GLN A CA 1
ATOM 899 C C . GLN A 1 115 ? -5.556 2.908 18.237 1.00 98.25 115 GLN A C 1
ATOM 901 O O . GLN A 1 115 ? -6.188 2.301 19.094 1.00 98.25 115 GLN A O 1
ATOM 906 N N . LEU A 1 116 ? -4.869 2.295 17.265 1.00 97.19 116 LEU A N 1
ATOM 907 C CA . LEU A 1 116 ? -4.842 0.842 17.123 1.00 97.19 116 LEU A CA 1
ATOM 908 C C . LEU A 1 116 ? -4.306 0.170 18.392 1.00 97.19 116 LEU A C 1
ATOM 910 O O . LEU A 1 116 ? -4.940 -0.731 18.916 1.00 97.19 116 LEU A O 1
ATOM 914 N N . HIS A 1 117 ? -3.191 0.65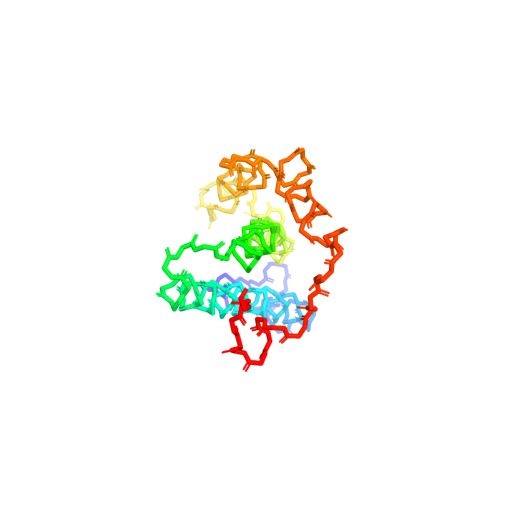3 18.944 1.00 98.12 117 HIS A N 1
ATOM 915 C CA . HIS A 1 117 ? -2.642 0.146 20.202 1.00 98.12 117 HIS A CA 1
ATOM 916 C C . HIS A 1 117 ? -3.657 0.192 21.353 1.00 98.12 117 HIS A C 1
ATOM 918 O O . HIS A 1 117 ? -3.768 -0.778 22.096 1.00 98.12 117 HIS A O 1
ATOM 924 N N . ASN A 1 118 ? -4.432 1.273 21.475 1.00 97.88 118 ASN A N 1
ATOM 925 C CA . ASN A 1 118 ? -5.469 1.378 22.499 1.00 97.88 118 ASN A CA 1
ATOM 926 C C . ASN A 1 118 ? -6.590 0.346 22.309 1.00 97.88 118 ASN A C 1
ATOM 928 O O . ASN A 1 118 ? -7.047 -0.207 23.304 1.00 97.88 118 ASN A O 1
ATOM 932 N N . ILE A 1 119 ? -7.007 0.069 21.066 1.00 95.88 119 ILE A N 1
ATOM 933 C CA . ILE A 1 119 ? -7.990 -0.984 20.747 1.00 95.88 119 ILE A CA 1
ATOM 934 C C . ILE A 1 119 ? -7.439 -2.355 21.157 1.00 95.88 119 ILE A C 1
ATOM 936 O O . ILE A 1 119 ? -8.093 -3.088 21.893 1.00 95.88 119 ILE A O 1
ATOM 940 N N . LEU A 1 120 ? -6.194 -2.655 20.771 1.00 95.75 120 LEU A N 1
ATOM 941 C CA . LEU A 1 120 ? -5.533 -3.931 21.069 1.00 95.75 120 LEU A CA 1
ATOM 942 C C . LEU A 1 120 ? -5.361 -4.204 22.576 1.00 95.75 120 LEU A C 1
ATOM 944 O O . LEU A 1 120 ? -5.195 -5.355 22.971 1.00 95.75 120 LEU A O 1
ATOM 948 N N . MET A 1 121 ? -5.366 -3.167 23.421 1.00 97.56 121 MET A N 1
ATOM 949 C CA . MET A 1 121 ? -5.234 -3.296 24.878 1.00 97.56 121 MET A CA 1
ATOM 950 C C . MET A 1 121 ? -6.563 -3.504 25.617 1.00 97.56 121 MET A C 1
ATOM 952 O O . MET A 1 121 ? -6.545 -3.717 26.831 1.00 97.56 121 MET A O 1
ATOM 956 N N . GLN A 1 122 ? -7.713 -3.405 24.945 1.00 95.94 122 GLN A N 1
ATOM 957 C CA . GLN A 1 122 ? -9.005 -3.482 25.625 1.00 95.94 122 GLN A CA 1
ATOM 958 C C . GLN A 1 122 ? -9.231 -4.878 26.244 1.00 95.94 122 GLN A C 1
ATOM 960 O O . GLN A 1 122 ? -9.060 -5.885 25.549 1.00 95.94 122 GLN A O 1
ATOM 965 N N . PRO A 1 123 ? -9.644 -4.978 27.527 1.00 91.62 123 PRO A N 1
ATOM 966 C CA . PRO A 1 123 ? -10.021 -6.249 28.149 1.00 91.62 123 PRO A CA 1
ATOM 967 C C . PRO A 1 123 ? -11.286 -6.811 27.480 1.00 91.62 123 PRO A C 1
ATOM 969 O O . PRO A 1 123 ? -12.400 -6.454 27.849 1.00 91.62 123 PRO A O 1
ATOM 972 N N . GLY A 1 124 ? -11.115 -7.644 26.454 1.00 91.31 124 GLY A N 1
ATOM 973 C CA . GLY A 1 124 ? -12.209 -8.142 25.608 1.00 91.31 124 GLY A CA 1
ATOM 974 C C . GLY A 1 124 ? -11.964 -8.003 24.105 1.00 91.31 124 GLY A C 1
ATOM 975 O O . GLY A 1 124 ? -12.812 -8.421 23.324 1.00 91.31 124 GLY A O 1
ATOM 976 N N . TYR A 1 125 ? -10.818 -7.450 23.695 1.00 94.25 125 TYR A N 1
ATOM 977 C CA . TYR A 1 125 ? -10.423 -7.413 22.291 1.00 94.25 125 TYR A CA 1
ATOM 978 C C . TYR A 1 125 ? -10.352 -8.827 21.690 1.00 94.25 125 TYR A C 1
ATOM 980 O O . TYR A 1 125 ? -9.650 -9.703 22.203 1.00 94.25 125 TYR A O 1
ATOM 988 N N . ASP A 1 126 ? -11.065 -9.027 20.582 1.00 93.31 126 ASP A N 1
ATOM 989 C CA . ASP A 1 126 ? -11.071 -10.260 19.801 1.00 93.31 126 ASP A CA 1
ATOM 990 C C . ASP A 1 126 ? -10.465 -9.989 18.412 1.00 93.31 126 ASP A C 1
ATOM 992 O O . ASP A 1 126 ? -11.127 -9.380 17.567 1.00 93.31 126 ASP A O 1
ATOM 996 N N . PRO A 1 127 ? -9.236 -10.464 18.130 1.00 92.56 127 PRO A N 1
ATOM 997 C CA . PRO A 1 127 ? -8.561 -10.201 16.858 1.00 92.56 127 PRO A CA 1
ATOM 998 C C . PRO A 1 127 ? -9.242 -10.856 15.651 1.00 92.56 127 PRO A C 1
ATOM 1000 O O . PRO A 1 127 ? -8.922 -10.528 14.508 1.00 92.56 127 PRO A O 1
ATOM 1003 N N . MET A 1 128 ? -10.150 -11.808 15.879 1.00 92.81 128 MET A N 1
ATOM 1004 C CA . MET A 1 128 ? -10.831 -12.533 14.811 1.00 92.81 128 MET A CA 1
ATOM 1005 C C . MET A 1 128 ? -12.168 -11.905 14.427 1.00 92.81 128 MET A C 1
ATOM 1007 O O . MET A 1 128 ? -12.720 -12.255 13.386 1.00 92.81 128 MET A O 1
ATOM 1011 N N . LEU A 1 129 ? -12.669 -10.945 15.204 1.00 89.88 129 LEU A N 1
ATOM 1012 C CA . LEU A 1 129 ? -13.996 -10.357 15.040 1.00 89.88 129 LEU A CA 1
ATOM 1013 C C . LEU A 1 129 ? -14.216 -9.804 13.624 1.00 89.88 129 LEU A C 1
ATOM 1015 O O . LEU A 1 129 ? -15.091 -10.269 12.890 1.00 89.88 129 LEU A O 1
ATOM 1019 N N . ALA A 1 130 ? -13.334 -8.906 13.185 1.00 85.62 130 ALA A N 1
ATOM 1020 C CA . ALA A 1 130 ? -13.383 -8.316 11.850 1.00 85.62 130 ALA A CA 1
ATOM 1021 C C . ALA A 1 130 ? -12.929 -9.282 10.733 1.00 85.62 130 ALA A C 1
ATOM 1023 O O . ALA A 1 130 ? -13.203 -9.070 9.546 1.00 85.62 130 ALA A O 1
ATOM 1024 N N . ALA A 1 131 ? -12.190 -10.345 11.065 1.00 87.31 131 ALA A N 1
ATOM 1025 C CA . ALA A 1 131 ? -11.803 -11.384 10.108 1.00 87.31 131 ALA A CA 1
ATOM 1026 C C . ALA A 1 131 ? -12.979 -12.308 9.768 1.00 87.31 131 ALA A C 1
ATOM 1028 O O . ALA A 1 131 ? -13.156 -12.666 8.606 1.00 87.31 131 ALA A O 1
ATOM 1029 N N . GLU A 1 132 ? -13.796 -12.627 10.766 1.00 90.25 132 GLU A N 1
ATOM 1030 C CA . GLU A 1 132 ? -14.938 -13.537 10.676 1.00 90.25 132 GLU A CA 1
ATOM 1031 C C . GLU A 1 132 ? -16.254 -12.815 10.344 1.00 90.25 132 GLU A C 1
ATOM 1033 O O . GLU A 1 132 ? -17.289 -13.460 10.194 1.00 90.25 132 GLU A O 1
ATOM 1038 N N . GLY A 1 133 ? -16.229 -11.483 10.211 1.00 82.25 133 GLY A N 1
ATOM 1039 C CA . GLY A 1 133 ? -17.420 -10.677 9.923 1.00 82.25 133 GLY A CA 1
ATOM 1040 C C . GLY A 1 133 ? -18.405 -10.615 11.094 1.00 82.25 133 GLY A C 1
ATOM 1041 O O . GLY A 1 133 ? -19.598 -10.392 10.887 1.00 82.25 133 GLY A O 1
ATOM 1042 N N . ARG A 1 134 ? -17.918 -10.846 12.317 1.00 84.81 134 ARG A N 1
ATOM 1043 C CA . ARG A 1 134 ? -18.684 -10.684 13.555 1.00 84.81 134 ARG A CA 1
ATOM 1044 C C . ARG A 1 134 ? -18.676 -9.213 13.982 1.00 84.81 134 ARG A C 1
ATOM 1046 O O . ARG A 1 134 ? -17.906 -8.422 13.450 1.00 84.81 134 ARG A O 1
ATOM 1053 N N . ARG A 1 135 ? -19.558 -8.859 14.918 1.00 79.06 135 ARG A N 1
ATOM 1054 C CA . ARG A 1 135 ? -19.633 -7.530 15.547 1.00 79.06 135 ARG A CA 1
ATOM 1055 C C . ARG A 1 135 ? -19.299 -7.648 17.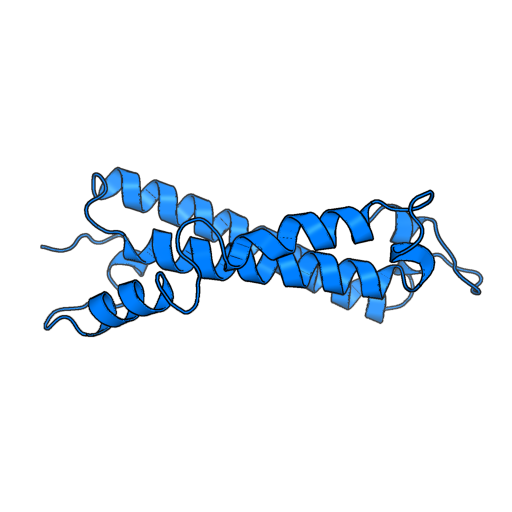024 1.00 79.06 135 ARG A C 1
ATOM 1057 O O . ARG A 1 135 ? -19.526 -8.716 17.605 1.00 79.06 135 ARG A O 1
ATOM 1064 N N . SER A 1 136 ? -18.795 -6.577 17.625 1.00 77.06 136 SER A N 1
ATOM 1065 C CA . SER A 1 136 ? -18.675 -6.512 19.081 1.00 77.06 136 SER A CA 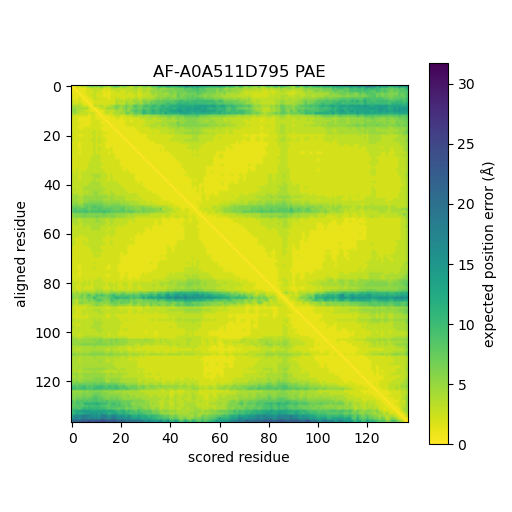1
ATOM 1066 C C . SER A 1 136 ? -20.067 -6.549 19.710 1.00 77.06 136 SER A C 1
ATOM 1068 O O . SER A 1 136 ? -21.003 -5.962 19.164 1.00 77.06 136 SER A O 1
ATOM 1070 N N . ALA A 1 137 ? -20.197 -7.313 20.797 1.00 65.69 137 ALA A N 1
ATOM 1071 C CA . ALA A 1 137 ? -21.444 -7.467 21.545 1.00 65.69 137 ALA A CA 1
ATOM 1072 C C . ALA A 1 137 ? -21.821 -6.196 22.315 1.00 65.69 137 ALA A C 1
ATOM 1074 O O . ALA A 1 137 ? -20.893 -5.478 22.752 1.00 65.69 137 ALA A O 1
#

Sequence (137 aa):
MQIARTERALGSEPIISHQVVGYSLADIKTRIEAARYLTWKSCHHLDQTEGTEEELAIMTKVFASEAAVQCVYDAMQVVGVNSYAKDRTTLERLMRDVLVLPIFDGGNMGVRRRQLHNILMQPGYDPMLAAEGRRSA

InterPro domains:
  IPR009075 Acyl-CoA dehydrogenase/oxidase, C-terminal [PF00441] (3-116)
  IPR036250 Acyl-CoA dehydrogenase-like, C-terminal [SSF47203] (4-126)